Protein AF-A0A830GD56-F1 (afdb_monomer)

Solvent-accessible surface area (backbone atoms only — not comparable to full-atom values): 5058 Å² total; per-residue (Å²): 105,70,66,56,44,53,71,29,86,70,58,30,70,38,64,45,47,68,71,64,67,66,81,89,65,72,64,99,71,76,47,78,71,48,47,54,55,26,50,46,51,44,47,13,68,73,37,33,94,80,48,39,7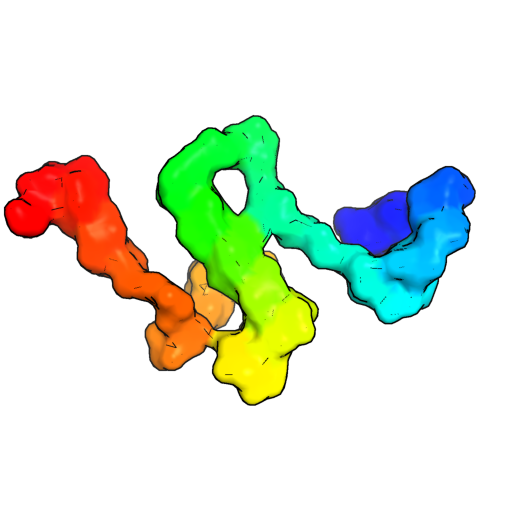4,61,72,86,46,85,87,66,54,52,79,91,55,53,87,63,65,64,64,62,51,50,29,57,76,73,68,71,114

Secondary structure (DSSP, 8-state):
-HHHHHTSTTGGGSHHHHTT-------SS--HHHHHHHHHHHHHHH-HHHH----SSGGGS-GGG-SS-HHHHHHHHHT--

Sequence (81 aa):
MIQSAQSHETVGTLRAVQEGNFVRTGGKRMGPIVDLFSAEATAKQLYPEEFGEWPGSIDEVPEDERLFDRQRVADVV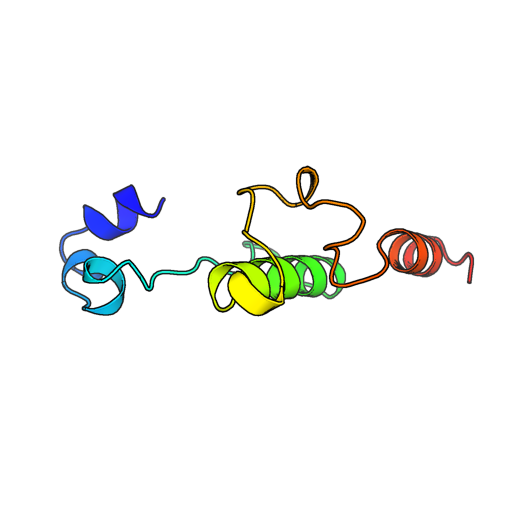NGEL

Structure (mmCIF, N/CA/C/O backbone):
data_AF-A0A830GD56-F1
#
_entry.id   AF-A0A830GD56-F1
#
loop_
_atom_site.group_PDB
_atom_site.id
_atom_site.type_symbol
_atom_site.label_atom_id
_atom_site.label_alt_id
_atom_site.label_comp_id
_atom_site.label_asym_id
_atom_site.label_entity_id
_atom_site.label_seq_id
_atom_site.pdbx_PDB_ins_code
_atom_site.Cartn_x
_atom_site.Cartn_y
_atom_site.Cartn_z
_atom_site.occupancy
_atom_site.B_iso_or_equiv
_atom_site.auth_seq_id
_atom_site.auth_comp_id
_atom_site.auth_asym_id
_atom_site.auth_atom_id
_atom_site.pdbx_PDB_model_num
ATOM 1 N N . MET A 1 1 ? 2.756 3.414 16.591 1.00 58.31 1 MET A N 1
ATOM 2 C CA . MET A 1 1 ? 2.299 4.608 15.834 1.00 58.31 1 MET A CA 1
ATOM 3 C C . MET A 1 1 ? 0.795 4.831 15.942 1.00 58.31 1 MET A C 1
ATOM 5 O O . MET A 1 1 ? 0.437 5.921 16.356 1.00 58.31 1 MET A O 1
ATOM 9 N N . ILE A 1 2 ? -0.074 3.843 15.671 1.00 69.75 2 ILE A N 1
ATOM 10 C CA . ILE A 1 2 ? -1.517 3.960 15.996 1.00 69.75 2 ILE A CA 1
ATOM 11 C C . ILE A 1 2 ? -1.704 4.250 17.493 1.00 69.75 2 ILE A C 1
ATOM 13 O O . ILE A 1 2 ? -2.353 5.226 17.845 1.00 69.75 2 ILE A O 1
ATOM 17 N N . GLN A 1 3 ? -0.998 3.513 18.359 1.00 72.62 3 GLN A N 1
ATOM 18 C CA . GLN A 1 3 ? -0.954 3.798 19.801 1.00 72.62 3 GLN A CA 1
ATOM 19 C C . GLN A 1 3 ? -0.547 5.244 20.122 1.00 72.62 3 GLN A C 1
ATOM 21 O O . GLN A 1 3 ? -1.093 5.838 21.038 1.00 72.62 3 GLN A O 1
ATOM 26 N N . SER A 1 4 ? 0.378 5.827 19.352 1.00 79.94 4 SER A N 1
ATOM 27 C CA . SER A 1 4 ? 0.839 7.204 19.554 1.00 79.94 4 SER A CA 1
ATOM 28 C C . SER A 1 4 ? -0.223 8.230 19.153 1.00 79.94 4 SER A C 1
ATOM 30 O O . SER A 1 4 ? -0.340 9.259 19.805 1.00 79.94 4 SER A O 1
ATOM 32 N N . ALA A 1 5 ? -0.998 7.957 18.096 1.00 82.56 5 ALA A N 1
ATOM 33 C CA . ALA A 1 5 ? -2.136 8.787 17.700 1.00 82.56 5 ALA A CA 1
ATOM 34 C C . ALA A 1 5 ? -3.292 8.671 18.708 1.00 82.56 5 ALA A C 1
ATOM 36 O O . ALA A 1 5 ? -3.884 9.681 19.077 1.00 82.56 5 ALA A O 1
ATOM 37 N N . GLN A 1 6 ? -3.559 7.459 19.203 1.00 83.19 6 GLN A N 1
ATOM 38 C CA . GLN A 1 6 ? -4.575 7.187 20.224 1.00 83.19 6 GLN A CA 1
ATOM 39 C C . GLN A 1 6 ? -4.247 7.842 21.572 1.00 83.19 6 GLN A C 1
ATOM 41 O O . GLN A 1 6 ? -5.149 8.325 22.248 1.00 83.19 6 GLN A O 1
ATOM 46 N N . SER A 1 7 ? -2.968 7.901 21.958 1.00 87.00 7 SER A N 1
ATOM 47 C CA . SER A 1 7 ? -2.525 8.521 23.214 1.00 87.00 7 SER A CA 1
ATOM 48 C C . SER A 1 7 ? -2.327 10.040 23.131 1.00 87.00 7 SER A C 1
ATOM 50 O O . SER A 1 7 ? -1.918 10.650 24.116 1.00 87.00 7 SER A O 1
ATOM 52 N N . HIS A 1 8 ? -2.528 10.659 21.964 1.00 91.88 8 HIS A N 1
ATOM 53 C CA . HIS A 1 8 ? -2.275 12.085 21.765 1.00 91.88 8 HIS A CA 1
ATOM 54 C C . HIS A 1 8 ? -3.519 12.913 22.109 1.00 91.88 8 HIS A C 1
ATOM 56 O O . HIS A 1 8 ? -4.583 12.693 21.538 1.00 91.88 8 HIS A O 1
ATOM 62 N N . GLU A 1 9 ? -3.363 13.931 22.960 1.00 93.12 9 GLU A N 1
ATOM 63 C CA . GLU A 1 9 ? -4.469 14.719 23.533 1.00 93.12 9 GLU A CA 1
ATOM 64 C C . GLU A 1 9 ? -5.434 15.289 22.483 1.00 93.12 9 GLU A C 1
ATOM 66 O O . GLU A 1 9 ? -6.641 15.154 22.623 1.00 93.12 9 GLU A O 1
ATOM 71 N N . THR A 1 10 ? -4.924 15.877 21.397 1.00 92.94 10 THR A N 1
ATOM 72 C CA . THR A 1 10 ? -5.772 16.395 20.308 1.00 92.94 10 THR A CA 1
ATOM 73 C C . THR A 1 10 ? -6.197 15.314 19.310 1.00 92.94 10 THR A C 1
ATOM 75 O O . THR A 1 10 ? -7.382 15.163 19.022 1.00 92.94 10 THR A O 1
ATOM 78 N N . VAL A 1 11 ? -5.241 14.554 18.763 1.00 89.56 11 VAL A N 1
ATOM 79 C CA . VAL A 1 11 ? -5.488 13.603 17.664 1.00 89.56 11 VAL A CA 1
ATOM 80 C C . VAL A 1 11 ? -6.382 12.437 18.103 1.00 89.56 11 VAL A C 1
ATOM 82 O O . VAL A 1 11 ? -7.238 12.014 17.330 1.00 89.56 11 VAL A O 1
ATOM 85 N N . GLY A 1 12 ? -6.273 11.983 19.354 1.00 90.69 12 GLY A N 1
ATOM 86 C CA . GLY A 1 12 ? -7.108 10.918 19.916 1.00 90.69 12 GLY A CA 1
ATOM 87 C C . GLY A 1 12 ? -8.591 11.282 20.070 1.00 90.69 12 GLY A C 1
ATOM 88 O O . GLY A 1 12 ? -9.430 10.396 20.223 1.00 90.69 12 GLY A O 1
ATOM 89 N N . THR A 1 13 ? -8.951 12.569 19.991 1.00 92.88 13 THR A N 1
ATOM 90 C CA . THR A 1 13 ? -10.363 13.007 20.027 1.00 92.88 13 THR A CA 1
ATOM 91 C C . THR A 1 13 ? -11.085 12.827 18.695 1.00 92.88 13 THR A C 1
ATOM 93 O O . THR A 1 13 ? -12.314 12.886 18.644 1.00 92.88 13 THR A O 1
ATOM 96 N N . LEU A 1 14 ? -10.344 12.602 17.607 1.00 93.06 14 LEU A N 1
ATOM 97 C CA . LEU A 1 14 ? -10.922 12.409 16.286 1.00 93.06 14 LEU A CA 1
ATOM 98 C C . LEU A 1 14 ? -11.633 11.055 16.219 1.00 93.06 14 LEU A C 1
ATOM 100 O O . LEU A 1 14 ? -11.041 10.021 16.529 1.00 93.06 14 LEU A O 1
ATOM 104 N N . ARG A 1 15 ? -12.875 11.046 15.718 1.00 91.81 15 ARG A N 1
ATOM 105 C CA . ARG A 1 15 ? -13.670 9.818 15.538 1.00 91.81 15 ARG A CA 1
ATOM 106 C C . ARG A 1 15 ? -12.918 8.743 14.744 1.00 91.81 15 ARG A C 1
ATOM 108 O O . ARG A 1 15 ? -12.940 7.585 15.131 1.00 91.81 15 ARG A O 1
ATOM 115 N N . ALA A 1 16 ? -12.182 9.136 13.703 1.00 89.19 16 ALA A N 1
ATOM 116 C CA . ALA A 1 16 ? -11.370 8.217 12.902 1.00 89.19 16 ALA A CA 1
ATOM 117 C C . ALA A 1 16 ? -10.319 7.454 13.732 1.00 89.19 16 ALA A C 1
ATOM 119 O O . ALA A 1 16 ? -10.056 6.286 13.474 1.00 89.19 16 ALA A O 1
ATOM 120 N N . VAL A 1 17 ? -9.741 8.088 14.757 1.00 87.94 17 VAL A N 1
ATOM 121 C CA . VAL A 1 17 ? -8.755 7.450 15.645 1.00 87.94 17 VAL A CA 1
ATOM 122 C C . VAL A 1 17 ? -9.443 6.548 16.670 1.00 87.94 17 VAL A C 1
ATOM 124 O O . VAL A 1 17 ? -8.929 5.475 16.985 1.00 87.94 17 VAL A O 1
ATOM 127 N N . GLN A 1 18 ? -10.615 6.958 17.159 1.00 87.44 18 GLN A N 1
ATOM 128 C CA . GLN A 1 18 ? -11.415 6.193 18.122 1.00 87.44 18 GLN A CA 1
ATOM 129 C C . GLN A 1 18 ? -11.996 4.913 17.512 1.00 87.44 18 GLN A C 1
ATOM 131 O O . GLN A 1 18 ? -12.000 3.874 18.162 1.00 87.44 18 GLN A O 1
ATOM 136 N N . GLU A 1 19 ? -12.446 4.978 16.260 1.00 88.38 19 GLU A N 1
ATOM 137 C CA . GLU A 1 19 ? -13.039 3.850 15.531 1.00 88.38 19 GLU A CA 1
ATOM 138 C C . GLU A 1 19 ? -11.991 2.962 14.840 1.00 88.38 19 GLU A C 1
ATOM 140 O O . GLU A 1 19 ? -12.349 2.034 14.126 1.00 88.38 19 GLU A O 1
ATOM 145 N N . GLY A 1 20 ? -10.693 3.238 15.015 1.00 83.44 20 GLY A N 1
ATOM 146 C CA . GLY A 1 20 ? -9.623 2.462 14.375 1.00 83.44 20 GLY A CA 1
ATOM 147 C C . GLY A 1 20 ? -9.473 2.708 12.869 1.00 83.44 20 GLY A C 1
ATOM 148 O O . GLY A 1 20 ? -8.584 2.134 12.248 1.00 83.44 20 GLY A O 1
ATOM 149 N N . ASN A 1 21 ? -10.255 3.625 12.298 1.00 84.38 21 ASN A N 1
ATOM 150 C CA . ASN A 1 21 ? -10.187 4.082 10.908 1.00 84.38 21 ASN A CA 1
ATOM 151 C C . ASN A 1 21 ? -9.015 5.058 10.677 1.00 84.38 21 ASN A C 1
ATOM 153 O O . ASN A 1 21 ? -9.171 6.137 10.099 1.00 84.38 21 ASN A O 1
ATOM 157 N N . PHE A 1 22 ? -7.824 4.696 11.161 1.00 82.69 22 PHE A N 1
ATOM 158 C CA . PHE A 1 22 ? -6.601 5.485 11.045 1.00 82.69 22 PHE A CA 1
ATOM 159 C C . PHE A 1 22 ? -5.556 4.715 10.239 1.00 82.69 22 PHE A C 1
ATOM 161 O O . PHE A 1 22 ? -4.848 3.852 10.758 1.00 82.69 22 PHE A O 1
ATOM 168 N N . VAL A 1 23 ? -5.444 5.067 8.961 1.00 79.94 23 VAL A N 1
ATOM 169 C CA . VAL A 1 23 ? -4.555 4.404 8.004 1.00 79.94 23 VAL A CA 1
ATOM 170 C C . VAL A 1 23 ? -3.344 5.286 7.744 1.00 79.94 23 VAL A C 1
ATOM 172 O O . VAL A 1 23 ? -3.469 6.468 7.416 1.00 79.94 23 VAL A O 1
ATOM 175 N N . ARG A 1 24 ? -2.147 4.713 7.874 1.00 75.19 24 ARG A N 1
ATOM 176 C CA . ARG A 1 24 ? -0.912 5.407 7.510 1.00 75.19 24 ARG A CA 1
ATOM 177 C C . ARG A 1 24 ? -0.537 5.037 6.086 1.00 75.19 24 ARG A C 1
ATOM 179 O O . ARG A 1 24 ? -0.169 3.899 5.815 1.00 75.19 24 ARG A O 1
ATOM 186 N N . THR A 1 25 ? -0.547 6.032 5.213 1.00 70.75 25 THR A N 1
ATOM 187 C CA . THR A 1 25 ? -0.132 5.887 3.821 1.00 70.75 25 THR A CA 1
ATOM 188 C C . THR A 1 25 ? 1.130 6.732 3.609 1.00 70.75 25 THR A C 1
ATOM 190 O O . THR A 1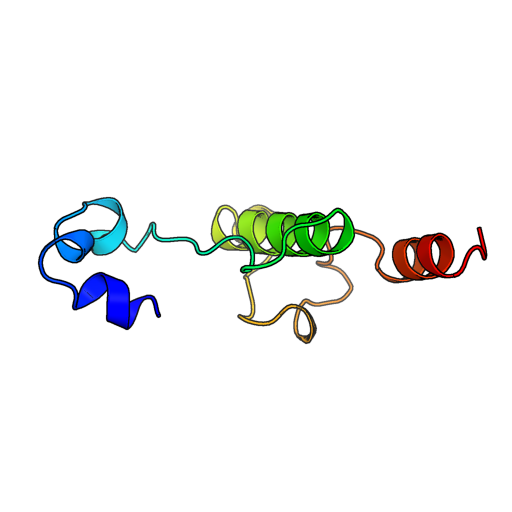 25 ? 1.228 7.862 4.091 1.00 70.75 25 THR A O 1
ATOM 193 N N . GLY A 1 26 ? 2.158 6.166 2.976 1.00 71.62 26 GLY A N 1
ATOM 194 C CA . GLY A 1 26 ? 3.345 6.924 2.570 1.00 71.62 26 GLY A CA 1
ATOM 195 C C . GLY A 1 26 ? 4.449 7.156 3.612 1.00 71.62 26 GLY A C 1
ATOM 196 O O . GLY A 1 26 ? 4.344 6.899 4.817 1.00 71.62 26 GLY A O 1
ATOM 197 N N . GLY A 1 27 ? 5.589 7.630 3.111 1.00 71.12 27 GLY A N 1
ATOM 198 C CA . GLY A 1 27 ? 6.791 7.974 3.874 1.00 71.12 27 GLY A CA 1
ATOM 199 C C . GLY A 1 27 ? 7.148 9.456 3.745 1.00 71.12 27 GLY A C 1
ATOM 200 O O . GLY A 1 27 ? 6.468 10.220 3.074 1.00 71.12 27 GLY A O 1
ATOM 201 N N . LYS A 1 28 ? 8.255 9.884 4.366 1.00 74.31 28 LYS A N 1
ATOM 202 C CA . LYS A 1 28 ? 8.729 11.282 4.248 1.00 74.31 28 LYS A CA 1
ATOM 203 C C . LYS A 1 28 ? 9.187 11.644 2.829 1.00 74.31 28 LYS A C 1
ATOM 205 O O . LYS A 1 28 ? 9.259 12.818 2.494 1.00 74.31 28 LYS A O 1
ATOM 210 N N . ARG A 1 29 ? 9.559 10.641 2.029 1.00 80.69 29 ARG A N 1
ATOM 211 C CA . ARG A 1 29 ? 9.985 10.781 0.635 1.00 80.69 29 ARG A CA 1
ATOM 212 C C . ARG A 1 29 ? 9.002 9.998 -0.215 1.00 80.69 29 ARG A C 1
ATOM 214 O O . ARG A 1 29 ? 8.985 8.774 -0.131 1.00 80.69 29 ARG A O 1
ATOM 221 N N . MET A 1 30 ? 8.187 10.727 -0.960 1.00 84.62 30 MET A N 1
ATOM 222 C CA . MET A 1 30 ? 7.198 10.182 -1.881 1.00 84.62 30 MET A CA 1
ATOM 223 C C . MET A 1 30 ? 7.734 10.302 -3.305 1.00 84.62 30 MET A C 1
ATOM 225 O O . MET A 1 30 ? 8.451 11.250 -3.631 1.00 84.62 30 MET A O 1
ATOM 229 N N . GLY A 1 31 ? 7.422 9.313 -4.125 1.00 90.62 31 GLY A N 1
ATOM 230 C CA . GLY A 1 31 ? 7.871 9.191 -5.503 1.00 90.62 31 GLY A CA 1
ATOM 231 C C . GLY A 1 31 ? 7.253 7.941 -6.124 1.00 90.62 31 GLY A C 1
ATOM 232 O O . GLY A 1 31 ? 6.706 7.123 -5.385 1.00 90.62 31 GLY A O 1
ATOM 233 N N . PRO A 1 32 ? 7.375 7.741 -7.446 1.00 91.06 32 PRO A N 1
ATOM 234 C CA . PRO A 1 32 ? 6.560 6.762 -8.168 1.00 91.06 32 PRO A CA 1
ATOM 235 C C . PRO A 1 32 ? 6.626 5.341 -7.594 1.00 91.06 32 PRO A C 1
ATOM 237 O O . PRO A 1 32 ? 5.609 4.671 -7.476 1.00 91.06 32 PRO A O 1
ATOM 240 N N . ILE A 1 33 ? 7.812 4.900 -7.162 1.00 92.06 33 ILE A N 1
ATOM 241 C CA . ILE A 1 33 ? 7.998 3.575 -6.552 1.00 92.06 33 ILE A CA 1
ATOM 242 C C . ILE A 1 33 ? 7.302 3.498 -5.186 1.00 92.06 33 ILE A C 1
ATOM 244 O O . ILE A 1 33 ? 6.587 2.544 -4.905 1.00 92.06 33 ILE A O 1
ATOM 248 N N . VAL A 1 34 ? 7.487 4.510 -4.334 1.00 91.50 34 VAL A N 1
ATOM 249 C CA . VAL A 1 34 ? 6.880 4.555 -2.992 1.00 91.50 34 VAL A CA 1
ATOM 250 C C . VAL A 1 34 ? 5.357 4.640 -3.083 1.00 91.50 34 VAL A C 1
ATOM 252 O O . VAL A 1 34 ? 4.667 4.065 -2.239 1.00 91.50 34 VAL A O 1
ATOM 255 N N . ASP A 1 35 ? 4.837 5.315 -4.105 1.00 91.94 35 ASP A N 1
ATOM 256 C CA . ASP A 1 35 ? 3.402 5.455 -4.337 1.00 91.94 35 ASP A CA 1
ATOM 257 C C . ASP A 1 35 ? 2.749 4.105 -4.646 1.00 91.94 35 ASP A C 1
ATOM 259 O O . ASP A 1 35 ? 1.689 3.828 -4.092 1.00 91.94 35 ASP A O 1
ATOM 263 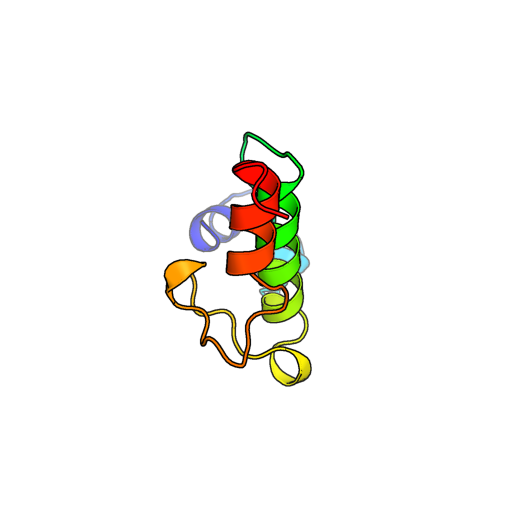N N . LEU A 1 36 ? 3.400 3.229 -5.424 1.00 94.19 36 LEU A N 1
ATOM 264 C CA . LEU A 1 36 ? 2.893 1.876 -5.702 1.00 94.19 36 LEU A CA 1
ATOM 265 C C . LEU A 1 36 ? 2.712 1.061 -4.415 1.00 94.19 36 LEU A C 1
ATOM 267 O O . LEU A 1 36 ? 1.628 0.546 -4.147 1.00 94.19 36 LEU A O 1
ATOM 271 N N . PHE A 1 37 ? 3.743 1.010 -3.568 1.00 93.56 37 PHE A N 1
ATOM 272 C CA . PHE A 1 37 ? 3.664 0.302 -2.285 1.00 93.56 37 PHE A CA 1
ATOM 273 C C . PHE A 1 37 ? 2.668 0.950 -1.318 1.00 93.56 37 PHE A C 1
ATOM 275 O O . PHE A 1 37 ? 1.970 0.258 -0.580 1.00 93.56 37 PHE A O 1
ATOM 282 N N . SER A 1 38 ? 2.584 2.283 -1.311 1.00 92.00 38 SER A N 1
ATOM 283 C CA . SER A 1 38 ? 1.642 3.003 -0.450 1.00 92.00 38 SER A CA 1
ATOM 284 C C . SER A 1 38 ? 0.198 2.762 -0.879 1.00 92.00 38 SER A C 1
ATOM 286 O O . SER A 1 38 ? -0.662 2.585 -0.017 1.00 92.00 38 SER A O 1
ATOM 288 N N . ALA A 1 39 ? -0.069 2.728 -2.186 1.00 93.44 39 ALA A N 1
ATOM 289 C CA . ALA A 1 39 ? -1.375 2.395 -2.735 1.00 93.44 39 ALA A CA 1
ATOM 290 C C . ALA A 1 39 ? -1.764 0.949 -2.393 1.00 93.44 39 ALA A C 1
ATOM 292 O O . ALA A 1 39 ? -2.864 0.741 -1.886 1.00 93.44 39 ALA A O 1
ATOM 293 N N . GLU A 1 40 ? -0.848 -0.015 -2.562 1.00 95.12 40 GLU A N 1
ATOM 294 C CA . GLU A 1 40 ? -1.070 -1.420 -2.183 1.00 95.12 40 GLU A CA 1
ATOM 295 C C . GLU A 1 40 ? -1.420 -1.558 -0.695 1.00 95.12 40 GLU A C 1
ATOM 297 O O . GLU A 1 40 ? -2.452 -2.131 -0.341 1.00 95.12 40 GLU A O 1
ATOM 302 N N . ALA A 1 41 ? -0.611 -0.957 0.181 1.00 93.62 41 ALA A N 1
ATOM 303 C CA . ALA A 1 41 ? -0.854 -0.988 1.620 1.00 93.62 41 ALA A CA 1
ATOM 304 C C . ALA A 1 41 ? -2.188 -0.332 2.002 1.00 93.62 41 ALA A C 1
ATOM 306 O O . ALA A 1 41 ? -2.860 -0.779 2.928 1.00 93.62 41 ALA A O 1
ATOM 307 N N . THR A 1 42 ? -2.574 0.744 1.314 1.00 92.88 42 THR A N 1
ATOM 308 C CA . THR A 1 42 ? -3.836 1.451 1.577 1.00 92.88 42 THR A CA 1
ATOM 309 C C . THR A 1 42 ? -5.035 0.618 1.144 1.00 92.88 42 THR A C 1
ATOM 311 O O . THR A 1 42 ? -5.989 0.502 1.906 1.00 92.88 42 THR A O 1
ATOM 314 N N . ALA A 1 43 ? -4.981 0.019 -0.049 1.00 94.69 43 ALA A N 1
ATOM 315 C CA . ALA A 1 43 ? -6.051 -0.826 -0.567 1.00 94.69 43 ALA A CA 1
ATOM 316 C C . ALA A 1 43 ? -6.329 -2.004 0.375 1.00 94.69 43 ALA A C 1
ATOM 318 O O . ALA A 1 43 ? -7.475 -2.207 0.765 1.00 94.69 43 ALA A O 1
ATOM 319 N N . LYS A 1 44 ? -5.277 -2.694 0.835 1.00 94.38 44 LYS A N 1
ATOM 320 C CA . LYS A 1 44 ? -5.385 -3.813 1.785 1.00 94.38 44 LYS A CA 1
ATOM 321 C C . LYS A 1 44 ? -5.893 -3.392 3.168 1.00 94.38 44 LYS A C 1
ATOM 323 O O . LYS A 1 44 ? -6.708 -4.087 3.755 1.00 94.38 44 LYS A O 1
ATOM 328 N N . GLN A 1 45 ? -5.461 -2.237 3.687 1.00 91.00 45 GLN A N 1
ATOM 329 C CA . GLN A 1 45 ? -5.955 -1.722 4.977 1.00 91.00 45 GLN A CA 1
ATOM 330 C C . GLN A 1 45 ? -7.426 -1.272 4.925 1.00 91.00 45 GLN A C 1
ATOM 332 O O . GLN A 1 45 ? -8.088 -1.281 5.959 1.00 91.00 45 GLN A O 1
ATOM 337 N N . LEU A 1 46 ? -7.928 -0.841 3.761 1.00 91.69 46 LEU A N 1
ATOM 338 C CA . LEU A 1 46 ? -9.312 -0.373 3.600 1.00 91.69 46 LEU A CA 1
ATOM 339 C C . LEU A 1 46 ? -10.282 -1.481 3.177 1.00 91.69 46 LEU A C 1
ATOM 341 O O . LEU A 1 46 ? -11.433 -1.463 3.607 1.00 91.69 46 LEU A O 1
ATOM 345 N N . TYR A 1 47 ? -9.834 -2.417 2.340 1.00 93.94 47 TYR A N 1
ATOM 346 C CA . TYR A 1 47 ? -10.667 -3.469 1.755 1.00 93.94 47 TYR A CA 1
ATOM 347 C C . TYR A 1 47 ? -9.964 -4.836 1.831 1.00 93.94 47 TYR A C 1
ATOM 349 O O . TYR A 1 47 ? -9.655 -5.436 0.796 1.00 93.94 47 TYR A O 1
ATOM 357 N N . PRO A 1 48 ? -9.698 -5.351 3.045 1.00 94.44 48 PRO A N 1
ATOM 358 C CA . PRO A 1 48 ? -8.990 -6.619 3.215 1.00 94.44 48 PRO A CA 1
ATOM 359 C C . PRO A 1 48 ? -9.761 -7.815 2.638 1.00 94.44 48 PRO A C 1
ATOM 361 O O . PRO A 1 48 ? -9.148 -8.764 2.163 1.00 94.44 48 PRO A O 1
ATOM 364 N N . GLU A 1 49 ? -11.096 -7.756 2.602 1.00 96.25 49 GLU A N 1
ATOM 365 C CA . GLU A 1 49 ? -11.923 -8.812 2.001 1.00 96.25 49 GLU A CA 1
ATOM 366 C C . GLU A 1 49 ? -11.760 -8.919 0.474 1.00 96.25 49 GLU A C 1
ATOM 368 O O . GLU A 1 49 ? -12.007 -9.979 -0.094 1.00 96.25 49 GLU A O 1
ATOM 373 N N . GLU A 1 50 ? -11.344 -7.837 -0.194 1.00 96.94 50 GLU A N 1
ATOM 374 C CA . GLU A 1 50 ? -11.157 -7.798 -1.651 1.00 96.94 50 GLU A CA 1
ATOM 375 C C . GLU A 1 50 ? -9.689 -7.987 -2.046 1.00 96.94 50 GLU A C 1
ATOM 377 O O . GLU A 1 50 ? -9.390 -8.694 -3.007 1.00 96.94 50 GLU A O 1
ATOM 382 N N . PHE A 1 51 ? -8.768 -7.370 -1.299 1.00 96.25 51 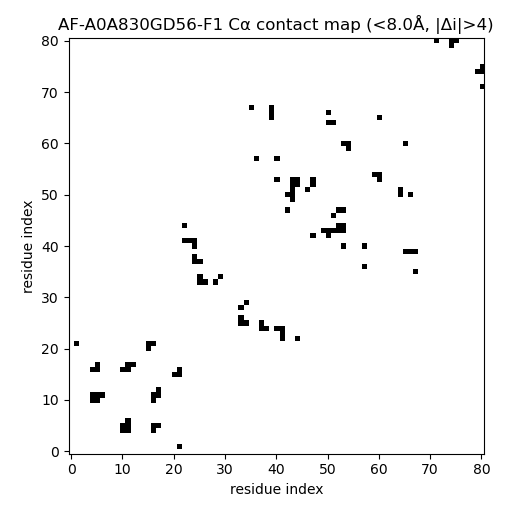PHE A N 1
ATOM 383 C CA . PHE A 1 51 ? -7.349 -7.326 -1.657 1.00 96.25 51 PHE A CA 1
ATOM 384 C C . PHE A 1 51 ? -6.439 -8.148 -0.743 1.00 96.25 51 PHE A C 1
ATOM 386 O O . PHE A 1 51 ? -5.234 -8.152 -0.980 1.00 96.25 51 PHE A O 1
ATOM 393 N N . GLY A 1 52 ? -6.966 -8.824 0.277 1.00 95.50 52 GLY A N 1
ATOM 394 C CA . GLY A 1 52 ? -6.187 -9.542 1.289 1.00 95.50 52 GLY A CA 1
ATOM 395 C C . GLY A 1 52 ? -5.751 -8.654 2.459 1.00 95.50 52 GLY A C 1
ATOM 396 O O . GLY A 1 52 ? -5.635 -7.430 2.336 1.00 95.50 52 GLY A O 1
ATOM 397 N N . GLU A 1 53 ? -5.506 -9.278 3.612 1.00 94.50 53 GLU A N 1
ATOM 398 C CA . GLU A 1 53 ? -5.119 -8.593 4.850 1.00 94.50 53 GLU A CA 1
ATOM 399 C C . GLU A 1 53 ? -3.753 -7.909 4.716 1.00 94.50 53 GLU A C 1
ATOM 401 O O . GLU A 1 53 ? -2.812 -8.443 4.127 1.00 94.50 53 GLU A O 1
ATOM 406 N N . TRP A 1 54 ? -3.609 -6.714 5.296 1.00 93.12 54 TRP A N 1
ATOM 407 C CA . TRP A 1 54 ? -2.312 -6.040 5.328 1.00 93.12 54 TRP A CA 1
ATOM 408 C C . TRP A 1 54 ? -1.404 -6.682 6.393 1.00 93.12 54 TRP A C 1
ATOM 410 O O . TRP A 1 54 ? -1.690 -6.542 7.585 1.00 93.12 54 TRP A O 1
ATOM 420 N N . PRO A 1 55 ? -0.269 -7.311 6.022 1.00 93.00 55 PRO A N 1
ATOM 421 C CA . PRO A 1 55 ? 0.563 -8.052 6.977 1.00 93.00 55 PRO A CA 1
ATOM 422 C C . PRO A 1 55 ? 1.396 -7.147 7.899 1.00 93.00 55 PRO A C 1
ATOM 424 O O . PRO A 1 55 ? 1.964 -7.609 8.881 1.00 93.00 55 PRO A O 1
ATOM 427 N N . GLY A 1 56 ? 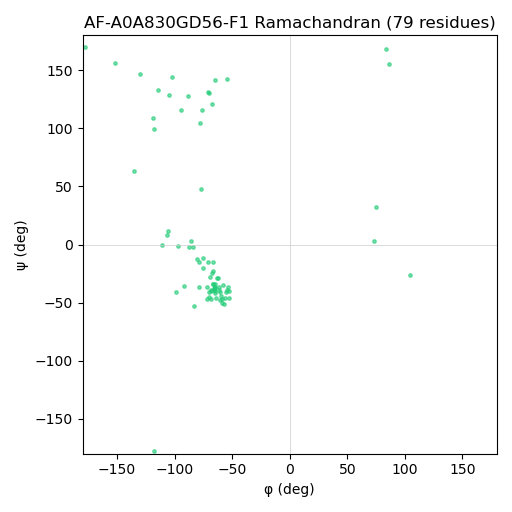1.474 -5.844 7.610 1.00 89.31 56 GLY A N 1
ATOM 428 C CA . GLY A 1 56 ? 2.277 -4.879 8.365 1.00 89.31 56 GLY A CA 1
ATOM 429 C C . GLY A 1 56 ? 3.565 -4.457 7.654 1.00 89.31 56 GLY A C 1
ATOM 430 O O . GLY A 1 56 ? 4.007 -3.322 7.854 1.00 89.31 56 GLY A O 1
ATOM 431 N N . SER A 1 57 ? 4.115 -5.305 6.780 1.00 89.88 57 SER A N 1
ATOM 432 C CA . SER A 1 57 ? 5.301 -5.024 5.961 1.00 89.88 57 SER A CA 1
ATOM 433 C C . SER A 1 57 ? 5.077 -5.338 4.479 1.00 89.88 57 SER A C 1
ATOM 435 O O . SER A 1 57 ? 4.412 -6.307 4.130 1.00 89.88 57 SER A O 1
ATOM 437 N N . ILE A 1 58 ? 5.701 -4.561 3.587 1.00 89.25 58 ILE A N 1
ATOM 438 C CA . ILE A 1 58 ? 5.664 -4.815 2.134 1.00 89.25 58 ILE A CA 1
ATOM 439 C C . ILE A 1 58 ? 6.307 -6.160 1.757 1.00 89.25 58 ILE A C 1
ATOM 441 O O . ILE A 1 58 ? 5.908 -6.776 0.766 1.00 89.25 58 ILE A O 1
ATOM 445 N N . ASP A 1 59 ? 7.282 -6.622 2.541 1.00 91.19 59 ASP A N 1
ATOM 446 C CA . ASP A 1 59 ? 8.034 -7.856 2.276 1.00 91.19 59 ASP A CA 1
ATOM 447 C C . ASP A 1 59 ? 7.221 -9.115 2.601 1.00 91.19 59 ASP A C 1
ATOM 449 O O . ASP A 1 59 ? 7.507 -10.190 2.083 1.00 91.19 59 ASP A O 1
ATOM 453 N N . GLU A 1 60 ? 6.183 -8.969 3.424 1.00 95.31 60 GLU A N 1
ATOM 454 C CA . GLU A 1 60 ? 5.350 -10.067 3.921 1.00 95.31 60 GLU A CA 1
ATOM 455 C C . GLU A 1 60 ? 4.057 -10.241 3.112 1.00 95.31 60 GLU A C 1
ATOM 457 O O . GLU A 1 60 ? 3.278 -11.146 3.393 1.00 95.31 60 GLU A O 1
ATOM 462 N N . VAL A 1 61 ? 3.816 -9.392 2.104 1.00 95.94 61 VAL A N 1
ATOM 463 C CA . VAL A 1 61 ? 2.647 -9.514 1.219 1.00 95.94 61 VAL A CA 1
ATOM 464 C C . VAL A 1 61 ? 2.780 -10.788 0.367 1.00 95.94 61 VAL A C 1
ATOM 466 O O . VAL A 1 61 ? 3.759 -10.885 -0.395 1.00 95.94 61 VAL A O 1
ATOM 469 N N . PRO A 1 62 ? 1.815 -11.732 0.453 1.00 95.56 62 PRO A N 1
ATOM 470 C CA . PRO A 1 62 ? 1.804 -12.946 -0.359 1.00 95.56 62 PRO A CA 1
ATOM 471 C C . PRO A 1 62 ? 1.884 -12.621 -1.847 1.00 95.56 62 PRO A C 1
ATOM 473 O O . PRO A 1 62 ? 1.338 -11.619 -2.300 1.00 95.56 62 PRO A O 1
ATOM 476 N N . GLU A 1 63 ? 2.602 -13.440 -2.611 1.00 94.88 63 GLU A N 1
ATOM 477 C CA . GLU A 1 63 ? 2.875 -13.158 -4.023 1.00 94.88 63 GLU A CA 1
ATOM 478 C C . GLU A 1 63 ? 1.605 -13.066 -4.873 1.00 94.88 63 GLU A C 1
ATOM 480 O O . GLU A 1 63 ? 1.498 -12.177 -5.717 1.00 94.88 63 GLU A O 1
ATOM 485 N N . ASP A 1 64 ? 0.637 -13.931 -4.593 1.00 94.62 64 ASP A N 1
ATOM 486 C CA . ASP A 1 64 ? -0.686 -13.981 -5.212 1.00 94.62 64 ASP A CA 1
ATOM 487 C C . ASP A 1 64 ? -1.606 -12.824 -4.801 1.00 94.62 64 ASP A C 1
ATOM 489 O O . ASP A 1 64 ? -2.588 -12.551 -5.487 1.00 94.62 64 ASP A O 1
ATOM 493 N N . GLU A 1 65 ? -1.265 -12.099 -3.735 1.00 96.19 65 GLU A N 1
ATOM 494 C CA . GLU A 1 65 ? -2.008 -10.925 -3.280 1.00 96.19 65 GLU A CA 1
ATOM 495 C C . GLU A 1 65 ? -1.293 -9.591 -3.564 1.00 96.19 65 GLU A C 1
ATOM 497 O O . GLU A 1 65 ? -1.719 -8.538 -3.070 1.00 96.19 65 GLU A O 1
ATOM 502 N N . ARG A 1 66 ? -0.187 -9.602 -4.319 1.00 96.81 66 ARG A N 1
ATOM 503 C CA . ARG A 1 66 ? 0.488 -8.371 -4.753 1.00 96.81 66 ARG A CA 1
ATOM 504 C C . ARG A 1 66 ? -0.370 -7.657 -5.791 1.00 96.81 66 ARG A C 1
ATOM 506 O O . ARG A 1 66 ? -0.779 -8.238 -6.791 1.00 96.81 66 ARG A O 1
ATOM 513 N N . LEU A 1 67 ? -0.595 -6.365 -5.584 1.00 96.75 67 LEU A N 1
ATOM 514 C CA . LEU A 1 67 ? -1.449 -5.535 -6.439 1.00 96.75 67 LEU A CA 1
ATOM 515 C C . LEU A 1 67 ? -0.699 -4.924 -7.628 1.00 96.75 67 LEU A C 1
ATOM 517 O O . LEU A 1 67 ? -1.293 -4.240 -8.461 1.00 96.75 67 LEU A O 1
ATOM 521 N N . PHE A 1 68 ? 0.607 -5.165 -7.721 1.00 96.69 68 PHE A N 1
ATOM 522 C CA . PHE A 1 68 ? 1.417 -4.811 -8.877 1.00 96.69 68 PHE A CA 1
ATOM 523 C C . PHE A 1 68 ? 2.613 -5.753 -9.028 1.00 96.69 68 PHE A C 1
ATOM 525 O O . PHE A 1 68 ? 3.101 -6.354 -8.068 1.00 96.69 68 PHE A O 1
ATOM 532 N N . ASP A 1 69 ? 3.115 -5.847 -10.256 1.00 96.06 69 ASP A N 1
ATOM 533 C CA . ASP A 1 69 ? 4.268 -6.672 -10.589 1.00 96.06 69 ASP A CA 1
ATOM 534 C C . ASP A 1 69 ? 5.570 -5.982 -10.158 1.00 96.06 69 ASP A C 1
ATOM 536 O O . ASP A 1 69 ? 6.047 -5.028 -10.782 1.00 96.06 69 ASP A O 1
ATOM 540 N N . ARG A 1 70 ? 6.143 -6.476 -9.059 1.00 95.25 70 ARG A N 1
ATOM 541 C CA . ARG A 1 70 ? 7.389 -5.953 -8.488 1.00 95.25 70 ARG A CA 1
ATOM 542 C C . ARG A 1 70 ? 8.589 -6.193 -9.405 1.00 95.25 70 ARG A C 1
ATOM 544 O O . ARG A 1 70 ? 9.473 -5.338 -9.442 1.00 95.25 70 ARG A O 1
ATOM 551 N N . GLN A 1 71 ? 8.613 -7.305 -10.145 1.00 95.31 71 GLN A N 1
ATOM 552 C CA . GLN A 1 71 ? 9.712 -7.617 -11.060 1.00 95.31 71 GLN A CA 1
ATOM 553 C C . GLN A 1 71 ? 9.665 -6.696 -12.272 1.00 95.31 7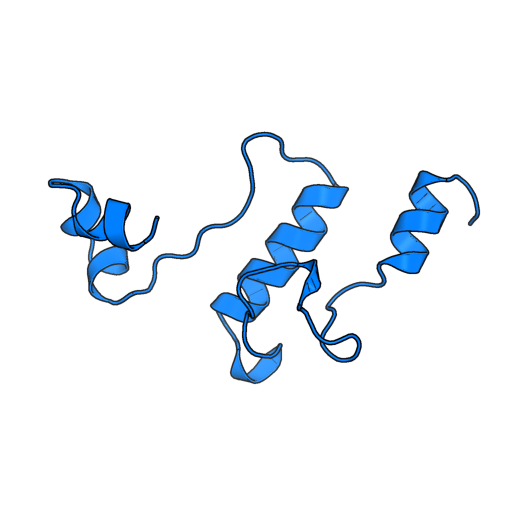1 GLN A C 1
ATOM 555 O O . GLN A 1 71 ? 10.657 -6.042 -12.571 1.00 95.31 71 GLN A O 1
ATOM 560 N N . ARG A 1 72 ? 8.489 -6.520 -12.882 1.00 96.50 72 ARG A N 1
ATOM 561 C CA . ARG A 1 72 ? 8.318 -5.567 -13.985 1.00 96.50 72 ARG A CA 1
ATOM 562 C C . ARG A 1 72 ? 8.759 -4.157 -13.594 1.00 96.50 72 ARG A C 1
ATOM 564 O O . ARG A 1 72 ? 9.372 -3.462 -14.395 1.00 96.50 72 ARG A O 1
ATOM 571 N N . VAL A 1 73 ? 8.449 -3.709 -12.375 1.00 96.19 73 VAL A N 1
ATOM 572 C CA . VAL A 1 73 ? 8.918 -2.402 -11.878 1.00 96.19 73 VAL A CA 1
ATOM 573 C C . VAL A 1 73 ? 10.442 -2.370 -11.746 1.00 96.19 73 VAL A C 1
ATOM 575 O O . VAL A 1 73 ? 11.048 -1.369 -12.125 1.00 96.19 73 VAL A O 1
ATOM 578 N N . ALA A 1 74 ? 11.063 -3.438 -11.240 1.00 96.00 74 ALA A N 1
ATOM 579 C CA . ALA A 1 74 ? 12.520 -3.544 -11.178 1.00 96.00 74 ALA A CA 1
ATOM 580 C C . ALA A 1 74 ? 13.149 -3.463 -12.579 1.00 96.00 74 ALA A C 1
ATOM 582 O O . ALA A 1 74 ? 14.071 -2.672 -12.778 1.00 96.00 74 ALA A O 1
ATOM 583 N N . ASP A 1 75 ? 12.580 -4.169 -13.557 1.00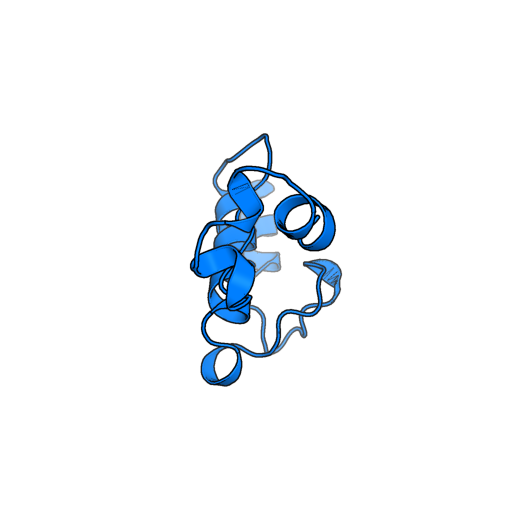 97.88 75 ASP A N 1
ATOM 584 C CA . ASP A 1 75 ? 13.036 -4.137 -14.948 1.00 97.88 75 ASP A CA 1
ATOM 585 C C . ASP A 1 75 ? 12.944 -2.709 -15.525 1.00 97.88 75 ASP A C 1
ATOM 587 O O . ASP A 1 75 ? 13.875 -2.247 -16.185 1.00 97.88 75 ASP A O 1
ATOM 591 N N . VAL A 1 76 ? 11.870 -1.948 -15.228 1.00 96.88 76 VAL A N 1
ATOM 592 C CA . VAL A 1 76 ? 11.738 -0.537 -15.672 1.00 96.88 76 VAL A CA 1
ATOM 593 C C . VAL A 1 76 ? 12.888 0.291 -15.103 1.00 96.88 76 VAL A C 1
ATOM 595 O O . VAL A 1 76 ? 13.502 1.083 -15.817 1.00 96.88 76 VAL A O 1
ATOM 598 N N . VAL A 1 77 ? 13.151 0.139 -13.802 1.00 95.19 77 VAL A N 1
ATOM 599 C CA . VAL A 1 77 ? 14.162 0.917 -13.072 1.00 95.19 77 VAL A CA 1
ATOM 600 C C . VAL A 1 77 ? 15.568 0.616 -13.584 1.00 95.19 77 VAL A C 1
ATOM 602 O O . VAL A 1 77 ? 16.384 1.533 -13.685 1.00 95.19 77 VAL A O 1
ATOM 605 N N . ASN A 1 78 ? 15.836 -0.639 -13.939 1.00 97.50 78 ASN A N 1
ATOM 606 C CA . ASN A 1 78 ? 17.121 -1.066 -14.482 1.00 97.50 78 ASN A CA 1
ATOM 607 C C . ASN A 1 78 ? 17.278 -0.759 -15.982 1.00 97.50 78 ASN A C 1
ATOM 609 O O . ASN A 1 78 ? 18.391 -0.828 -16.501 1.00 97.50 78 ASN A O 1
ATOM 613 N N . GLY A 1 79 ? 16.194 -0.393 -16.677 1.00 97.19 79 GLY A N 1
ATOM 614 C CA . GLY A 1 79 ? 16.199 -0.176 -18.127 1.00 97.19 79 GLY A CA 1
ATOM 615 C C . GLY A 1 79 ? 16.232 -1.479 -18.932 1.00 97.19 79 GLY A C 1
ATOM 616 O O . GLY A 1 79 ? 16.824 -1.517 -20.006 1.00 97.19 79 GLY A O 1
ATOM 617 N N . GLU A 1 80 ? 15.623 -2.538 -18.399 1.00 97.69 80 GLU A N 1
ATOM 618 C CA . GLU A 1 80 ? 15.655 -3.914 -18.920 1.00 97.69 80 GLU A CA 1
ATOM 619 C C . GLU A 1 80 ? 14.333 -4.338 -19.599 1.00 97.69 80 GLU A C 1
ATOM 621 O O . GLU A 1 80 ? 14.148 -5.517 -19.894 1.00 97.69 80 GLU A O 1
ATOM 626 N N . LEU A 1 81 ? 13.419 -3.388 -19.855 1.00 84.62 81 LEU A N 1
ATOM 627 C CA . LEU A 1 81 ? 12.146 -3.620 -20.563 1.00 84.62 81 LEU A CA 1
ATOM 628 C C . LEU A 1 81 ? 12.231 -3.558 -22.087 1.00 84.62 81 LEU A C 1
ATOM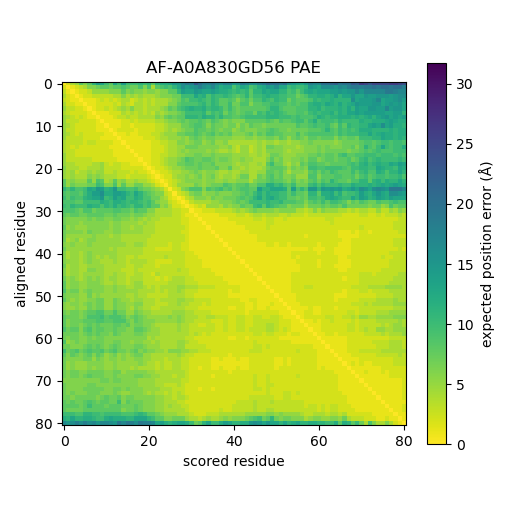 630 O O . LEU A 1 81 ? 12.944 -2.677 -22.617 1.00 84.62 81 LEU A O 1
#

Organism: NCBI:txid489913

pLDDT: mean 89.92, std 7.94, range [58.31, 97.88]

Mean predicted aligned error: 5.05 Å

Radius of gyration: 15.46 Å; Cα contacts (8 Å, |Δi|>4): 59; chains: 1; bounding box: 31×30×44 Å

Foldseek 3Di:
DLVVLCPDPPSVVDPCSVVVVDDDAFDPDDDDVSNQLSVLQVCCVVCCVVQNHRPPDPVPQDPVSRPDDPVVVVCVVVVND